Protein AF-X1G1G0-F1 (afdb_monomer_lite)

Sequence (65 aa):
EQDEYIVIGPRANDEEYLAEKRAQTEIEHGTDLECMVCHDKFDQLISGTCEVCFRKWALSTKKRD

pLDDT: mean 78.75, std 15.38, range [42.81, 92.81]

Organism: NCBI:txid412755

Radius of gyration: 14.83 Å; chains: 1; bounding box: 26×17×50 Å

Secondary structure (DSSP, 8-state):
-----------HHHHHHHHHHHHTS-EEEEEEEEPTTT--EEEEEETTB-HHHHHHHHHHHS---

Foldseek 3Di:
DDDDDDDDDCDPVLVVLLVVVQVVWDKDAQQFQAQPPPRDGDRIDTNSHDSVVSSVVSVVPPDDD

Structure (mmCIF, N/CA/C/O backbone):
data_AF-X1G1G0-F1
#
_entry.id   AF-X1G1G0-F1
#
loop_
_atom_site.group_PDB
_atom_site.id
_atom_site.type_symbol
_atom_site.label_atom_id
_atom_site.label_alt_id
_atom_site.label_comp_id
_atom_site.label_asym_id
_atom_site.label_entity_id
_atom_site.label_seq_id
_atom_site.pdbx_PDB_ins_code
_atom_site.Cartn_x
_atom_site.Cartn_y
_atom_site.Cartn_z
_atom_site.occupancy
_atom_site.B_iso_or_equiv
_atom_site.auth_seq_id
_atom_site.auth_comp_id
_atom_site.auth_asym_id
_atom_site.auth_atom_id
_atom_site.pdbx_PDB_model_num
ATOM 1 N N . GLU A 1 1 ? 14.500 -5.942 -37.457 1.00 49.25 1 GLU A N 1
ATOM 2 C CA . GLU A 1 1 ? 14.107 -7.185 -36.761 1.00 49.25 1 GLU A CA 1
ATOM 3 C C . GLU A 1 1 ? 12.711 -7.036 -36.160 1.00 49.25 1 GLU A C 1
ATOM 5 O O . GLU A 1 1 ? 12.256 -5.911 -36.001 1.00 49.25 1 GLU A O 1
ATOM 10 N N . GLN A 1 2 ? 12.005 -8.149 -35.960 1.00 43.03 2 GLN A N 1
ATOM 11 C CA . GLN A 1 2 ? 10.558 -8.209 -35.736 1.00 43.03 2 GLN A CA 1
ATOM 12 C C . GLN A 1 2 ? 10.156 -7.720 -34.334 1.00 43.03 2 GLN A C 1
ATOM 14 O O . GLN A 1 2 ? 10.679 -8.196 -33.331 1.00 43.03 2 GLN A O 1
ATOM 19 N N . ASP A 1 3 ? 9.215 -6.778 -34.317 1.00 52.50 3 ASP A N 1
ATOM 20 C CA . ASP A 1 3 ? 8.454 -6.291 -33.166 1.00 52.50 3 ASP A CA 1
ATOM 21 C C . ASP A 1 3 ? 7.594 -7.444 -32.611 1.00 52.50 3 ASP A C 1
ATOM 23 O O . ASP A 1 3 ? 6.577 -7.816 -33.198 1.00 52.50 3 ASP A O 1
ATOM 27 N N . GLU A 1 4 ? 8.056 -8.086 -31.534 1.00 49.53 4 GLU A N 1
ATOM 28 C CA . GLU A 1 4 ? 7.360 -9.202 -30.888 1.00 49.53 4 GLU A CA 1
ATOM 29 C C . GLU A 1 4 ? 6.573 -8.697 -29.673 1.00 49.53 4 GLU A C 1
ATOM 31 O O . GLU A 1 4 ? 7.111 -8.389 -28.607 1.00 49.53 4 GLU A O 1
ATOM 36 N N . TYR A 1 5 ? 5.258 -8.614 -29.859 1.00 59.12 5 TYR A N 1
ATOM 37 C CA . TYR A 1 5 ? 4.267 -8.445 -28.804 1.00 59.12 5 TYR A CA 1
ATOM 38 C C . TYR A 1 5 ? 4.390 -9.575 -27.770 1.00 59.12 5 TYR A C 1
ATOM 40 O O . TYR A 1 5 ? 4.025 -10.714 -28.059 1.00 59.12 5 TYR A O 1
ATOM 48 N N . ILE A 1 6 ? 4.804 -9.255 -26.539 1.00 53.22 6 ILE A N 1
ATOM 49 C CA . ILE A 1 6 ? 4.716 -10.180 -25.399 1.00 53.22 6 ILE A CA 1
ATOM 50 C C . ILE A 1 6 ? 3.707 -9.670 -24.369 1.00 53.22 6 ILE A C 1
ATOM 52 O O . ILE A 1 6 ? 3.800 -8.570 -23.822 1.00 53.22 6 ILE A O 1
ATOM 56 N N . VAL A 1 7 ? 2.709 -10.513 -24.145 1.00 49.62 7 VAL A N 1
ATOM 57 C CA . VAL A 1 7 ? 1.541 -10.351 -23.283 1.00 49.62 7 VAL A CA 1
ATOM 58 C C . VAL A 1 7 ? 1.923 -10.144 -21.807 1.00 49.62 7 VAL A C 1
ATOM 60 O O . VAL A 1 7 ? 2.587 -10.969 -21.194 1.00 49.62 7 VAL A O 1
ATOM 63 N N . ILE A 1 8 ? 1.464 -9.012 -21.270 1.00 55.75 8 ILE A N 1
ATOM 64 C CA . ILE A 1 8 ? 1.007 -8.692 -19.903 1.00 55.75 8 ILE A CA 1
ATOM 65 C C . ILE A 1 8 ? 1.191 -9.797 -18.833 1.00 55.75 8 ILE A C 1
ATOM 67 O O . ILE A 1 8 ? 0.326 -10.645 -18.633 1.00 55.75 8 ILE A O 1
ATOM 71 N N . GLY A 1 9 ? 2.262 -9.685 -18.049 1.00 42.81 9 GLY A N 1
ATOM 72 C CA . GLY A 1 9 ? 2.427 -10.259 -16.707 1.00 42.81 9 GLY A CA 1
ATOM 73 C C . GLY A 1 9 ? 3.284 -9.296 -15.874 1.00 42.81 9 GLY A C 1
ATOM 74 O O . GLY A 1 9 ? 4.007 -8.503 -16.489 1.00 42.81 9 GLY A O 1
ATOM 75 N N . PRO A 1 10 ? 3.205 -9.276 -14.522 1.00 45.66 10 PRO A N 1
ATOM 76 C CA . PRO A 1 10 ? 4.148 -8.480 -13.742 1.00 45.66 10 PRO A CA 1
ATOM 77 C C . PRO A 1 10 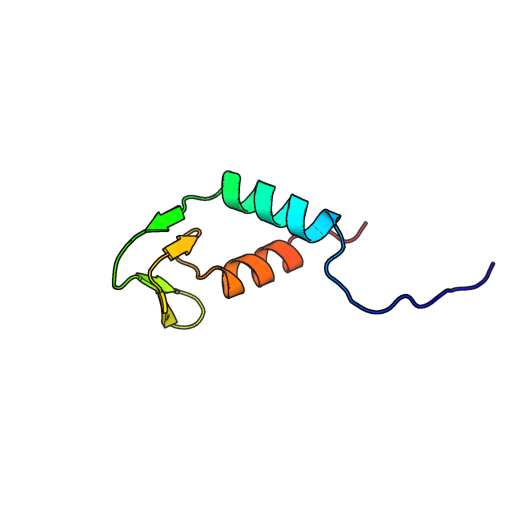? 5.550 -8.925 -14.149 1.00 45.66 10 PRO A C 1
ATOM 79 O O . PRO A 1 10 ? 5.895 -10.102 -14.044 1.00 45.66 10 PRO A O 1
ATOM 82 N N . ARG A 1 11 ? 6.342 -8.006 -14.708 1.00 55.25 11 ARG A N 1
ATOM 83 C CA . ARG A 1 11 ? 7.750 -8.290 -14.981 1.00 55.25 11 ARG A CA 1
ATOM 84 C C . ARG A 1 11 ? 8.358 -8.630 -13.619 1.00 55.25 11 ARG A C 1
ATOM 86 O O . ARG A 1 11 ? 7.980 -8.001 -12.638 1.00 55.25 11 ARG A O 1
ATOM 93 N N . ALA A 1 12 ? 9.302 -9.563 -13.515 1.00 57.00 12 ALA A N 1
ATOM 94 C CA . ALA A 1 12 ? 9.985 -9.830 -12.235 1.00 57.00 12 ALA A CA 1
ATOM 95 C C . ALA A 1 12 ? 10.514 -8.529 -11.575 1.00 57.00 12 ALA A C 1
ATOM 97 O O . ALA A 1 12 ? 10.488 -8.357 -10.361 1.00 57.00 12 ALA A O 1
ATOM 98 N N . ASN A 1 13 ? 10.855 -7.543 -12.411 1.00 66.31 13 ASN A N 1
ATOM 99 C CA . ASN A 1 13 ? 11.237 -6.188 -12.027 1.00 66.31 13 ASN A CA 1
ATOM 100 C C . ASN A 1 13 ? 10.112 -5.357 -11.366 1.00 66.31 13 ASN A C 1
ATOM 102 O O . ASN A 1 13 ? 10.394 -4.345 -10.737 1.00 66.31 13 ASN A O 1
ATOM 106 N N . ASP A 1 14 ? 8.839 -5.664 -11.589 1.00 75.00 14 ASP A N 1
ATOM 107 C CA . ASP A 1 14 ? 7.702 -4.986 -10.961 1.00 75.00 14 ASP A CA 1
ATOM 108 C C . ASP A 1 14 ? 7.533 -5.442 -9.514 1.00 75.00 14 ASP A C 1
ATOM 110 O O . ASP A 1 14 ? 7.373 -4.595 -8.645 1.00 75.00 14 ASP A O 1
ATOM 114 N N . GLU A 1 15 ? 7.612 -6.745 -9.239 1.00 78.19 15 GLU A N 1
ATOM 115 C CA . GLU A 1 15 ? 7.559 -7.268 -7.866 1.00 78.19 15 GLU A CA 1
ATOM 116 C C . GLU A 1 15 ? 8.769 -6.829 -7.043 1.00 78.19 15 GLU A C 1
ATOM 118 O O . GLU A 1 15 ? 8.592 -6.374 -5.916 1.00 78.19 15 GLU A O 1
ATOM 123 N N . GLU A 1 16 ? 9.970 -6.864 -7.624 1.00 80.94 16 GLU A N 1
ATOM 124 C CA . GLU A 1 16 ? 11.183 -6.369 -6.965 1.00 80.94 16 GLU A CA 1
ATOM 125 C C . GLU A 1 16 ? 11.085 -4.863 -6.670 1.00 80.94 16 GLU A C 1
ATOM 127 O O . GLU A 1 16 ? 11.260 -4.438 -5.531 1.00 80.94 16 GLU A O 1
ATOM 132 N N . TYR A 1 17 ? 10.653 -4.061 -7.650 1.00 82.44 17 TYR A N 1
ATOM 133 C CA . TYR A 1 17 ? 10.425 -2.624 -7.465 1.00 82.44 17 TYR A CA 1
ATOM 134 C C . TYR A 1 17 ? 9.349 -2.326 -6.409 1.00 82.44 17 TYR A C 1
ATOM 136 O O . TYR A 1 17 ? 9.481 -1.395 -5.612 1.00 82.44 17 TYR A O 1
ATOM 144 N N . LEU A 1 18 ? 8.270 -3.112 -6.382 1.00 84.12 18 LEU A N 1
ATOM 145 C CA . LEU A 1 18 ? 7.215 -2.991 -5.377 1.00 84.12 18 LEU A CA 1
ATOM 146 C C . LEU A 1 18 ? 7.721 -3.363 -3.983 1.00 84.12 18 LEU A C 1
ATOM 148 O O . LEU A 1 18 ? 7.364 -2.681 -3.025 1.00 84.12 18 LEU A O 1
ATOM 152 N N . ALA A 1 19 ? 8.556 -4.398 -3.863 1.00 85.06 19 ALA A N 1
ATOM 153 C CA . ALA A 1 19 ? 9.179 -4.796 -2.607 1.00 85.06 19 ALA A CA 1
ATOM 154 C C . ALA A 1 19 ? 10.134 -3.711 -2.090 1.00 85.06 19 ALA A C 1
ATOM 156 O O . ALA A 1 19 ? 10.055 -3.339 -0.920 1.00 85.06 19 ALA A O 1
ATOM 157 N N . GLU A 1 20 ? 10.960 -3.126 -2.962 1.00 85.88 20 GLU A N 1
ATOM 158 C CA . GLU A 1 20 ? 11.829 -1.999 -2.611 1.00 85.88 20 GLU A CA 1
ATOM 159 C C . GLU A 1 20 ? 11.030 -0.773 -2.164 1.00 85.88 20 GLU A C 1
ATOM 161 O O . GLU A 1 20 ? 11.379 -0.122 -1.176 1.00 85.88 20 GLU A O 1
ATOM 166 N N . LYS A 1 21 ? 9.945 -0.439 -2.875 1.00 85.50 21 LYS A N 1
ATOM 167 C CA . LYS A 1 21 ? 9.077 0.682 -2.496 1.00 85.50 21 LYS A CA 1
ATOM 168 C C . LYS A 1 21 ? 8.348 0.414 -1.192 1.00 85.50 21 LYS A C 1
ATOM 170 O O . LYS A 1 21 ? 8.263 1.316 -0.364 1.00 85.50 21 LYS A O 1
ATOM 175 N N . ARG A 1 22 ? 7.874 -0.813 -0.979 1.00 85.88 22 ARG A N 1
ATOM 176 C CA . ARG A 1 22 ? 7.262 -1.228 0.283 1.00 85.88 22 ARG A CA 1
ATOM 177 C C . ARG A 1 22 ? 8.261 -1.111 1.434 1.00 85.88 22 ARG A C 1
ATOM 179 O O . ARG A 1 22 ? 7.896 -0.580 2.468 1.00 85.88 22 ARG A O 1
ATOM 186 N N . ALA A 1 23 ? 9.510 -1.535 1.248 1.00 85.31 23 ALA A N 1
ATOM 187 C CA . ALA A 1 23 ? 10.554 -1.427 2.270 1.00 85.31 23 ALA A CA 1
ATOM 188 C C . ALA A 1 23 ? 10.921 0.029 2.618 1.00 85.31 23 ALA A C 1
ATOM 190 O O . ALA A 1 23 ? 11.362 0.306 3.728 1.00 85.31 23 ALA A O 1
ATOM 191 N N . GLN A 1 24 ? 10.733 0.960 1.679 1.00 86.00 24 GLN A N 1
ATOM 192 C CA . GLN A 1 24 ? 10.940 2.399 1.887 1.00 86.00 24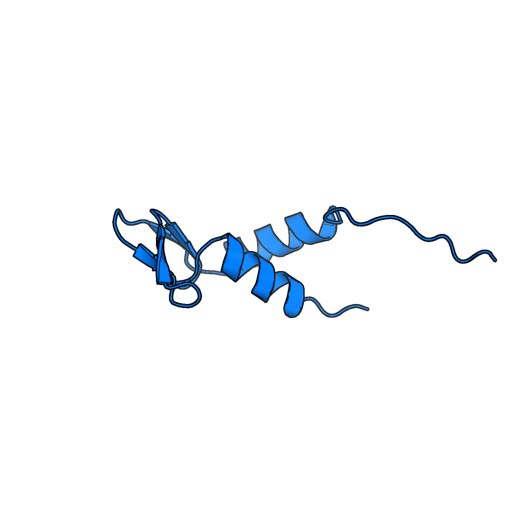 GLN A CA 1
ATOM 193 C C . GLN A 1 24 ? 9.732 3.113 2.504 1.00 86.00 24 GLN A C 1
ATOM 195 O O . GLN A 1 24 ? 9.820 4.302 2.805 1.00 86.00 24 GLN A O 1
ATOM 200 N N . THR A 1 25 ? 8.601 2.425 2.644 1.00 85.69 25 THR A N 1
ATOM 201 C CA . THR A 1 25 ? 7.339 3.023 3.070 1.00 85.69 25 THR A CA 1
ATOM 202 C C . THR A 1 25 ? 6.922 2.448 4.415 1.00 85.69 25 THR A C 1
ATOM 204 O O . THR A 1 25 ? 7.102 1.261 4.674 1.00 85.69 25 THR A O 1
ATOM 207 N N . GLU A 1 26 ? 6.352 3.280 5.282 1.00 86.31 26 GLU A N 1
ATOM 208 C CA . GLU A 1 26 ? 5.827 2.806 6.559 1.00 86.31 26 GLU A CA 1
ATOM 209 C C . GLU A 1 26 ? 4.606 1.906 6.330 1.00 86.31 26 GLU A C 1
ATOM 211 O O . GLU A 1 26 ? 3.671 2.269 5.606 1.00 86.31 26 GLU A O 1
ATOM 216 N N . ILE A 1 27 ? 4.658 0.708 6.917 1.00 88.88 27 ILE A N 1
ATOM 217 C CA . ILE A 1 27 ? 3.552 -0.243 6.917 1.00 88.88 27 ILE A CA 1
ATOM 218 C C . ILE A 1 27 ? 2.873 -0.164 8.278 1.00 88.88 27 ILE A C 1
ATOM 220 O O . ILE A 1 27 ? 3.439 -0.557 9.301 1.00 88.88 27 ILE A O 1
ATOM 224 N N . GLU A 1 28 ? 1.644 0.320 8.265 1.00 88.50 28 GLU A N 1
ATOM 225 C CA . GLU A 1 28 ? 0.774 0.402 9.424 1.00 88.50 28 GLU A CA 1
ATOM 226 C C . GLU A 1 28 ? -0.062 -0.877 9.509 1.00 88.50 28 GLU A C 1
ATOM 228 O O . GLU A 1 28 ? -0.642 -1.326 8.519 1.00 88.50 28 GLU A O 1
ATOM 233 N N . HIS A 1 29 ? -0.127 -1.469 10.702 1.00 89.12 29 HIS A N 1
ATOM 234 C CA . HIS A 1 29 ? -0.955 -2.639 10.994 1.00 89.12 29 HIS A CA 1
ATOM 235 C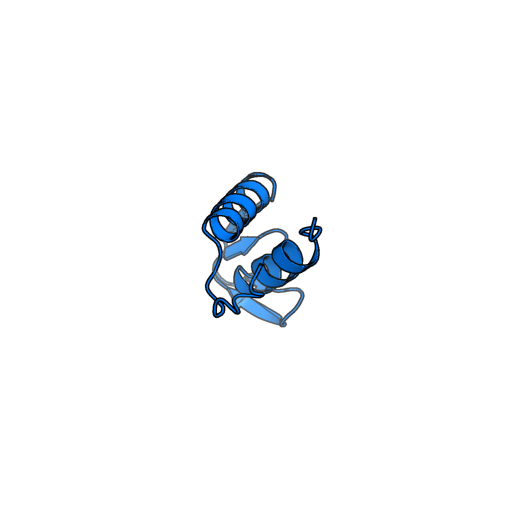 C . HIS A 1 29 ? -2.021 -2.246 12.018 1.00 89.12 29 HIS A C 1
ATOM 237 O O . HIS A 1 29 ? -1.690 -1.678 13.059 1.00 89.12 29 HIS A O 1
ATOM 243 N N . GLY A 1 30 ? -3.287 -2.558 11.755 1.00 85.88 30 GLY A N 1
ATOM 244 C CA . GLY A 1 30 ? -4.389 -2.203 12.645 1.00 85.88 30 GLY A CA 1
ATOM 245 C C . GLY A 1 30 ? -5.724 -2.752 12.158 1.00 85.88 30 GLY A C 1
ATOM 246 O O . GLY A 1 30 ? -5.958 -2.840 10.966 1.00 85.88 30 GLY A O 1
ATOM 247 N N . THR A 1 31 ? -6.618 -3.101 13.080 1.00 77.50 31 THR A N 1
ATOM 248 C CA . THR A 1 31 ? -7.873 -3.834 12.808 1.00 77.50 31 THR A CA 1
ATOM 249 C C . THR A 1 31 ? -9.014 -3.014 12.179 1.00 77.50 31 THR A C 1
ATOM 251 O O . THR A 1 31 ? -10.134 -3.507 12.111 1.00 77.50 31 THR A O 1
ATOM 254 N N . ASP A 1 32 ? -8.778 -1.766 11.758 1.00 85.00 32 ASP A N 1
ATOM 255 C CA . ASP A 1 32 ? -9.794 -0.918 11.100 1.00 85.00 32 ASP A CA 1
ATOM 256 C C . ASP A 1 32 ? -9.144 0.230 10.305 1.00 85.00 32 ASP A C 1
ATOM 258 O O . ASP A 1 32 ? -9.555 1.385 10.398 1.00 85.00 32 ASP A O 1
ATOM 262 N N . LEU A 1 33 ? -8.058 -0.048 9.580 1.00 87.56 33 LEU A N 1
ATOM 263 C CA . LEU A 1 33 ? -7.368 0.998 8.834 1.00 87.56 33 LEU A CA 1
ATOM 264 C C . LEU A 1 33 ? -8.094 1.274 7.508 1.00 87.56 33 LEU A C 1
ATOM 266 O O . LEU A 1 33 ? -8.240 0.387 6.669 1.00 87.56 33 LEU A O 1
ATOM 270 N N . GLU A 1 34 ? -8.540 2.513 7.298 1.00 92.31 34 GLU A N 1
ATOM 271 C CA . GLU A 1 34 ? -9.215 2.932 6.064 1.00 92.31 34 GLU A CA 1
ATOM 272 C C . GLU A 1 34 ? -8.204 3.448 5.033 1.00 92.31 34 GLU A C 1
ATOM 274 O O . GLU A 1 34 ? -7.438 4.378 5.288 1.00 92.31 34 GLU A O 1
ATOM 279 N N . CYS A 1 35 ? -8.208 2.862 3.836 1.00 91.81 35 CYS A N 1
ATOM 280 C CA . CYS A 1 35 ? -7.383 3.347 2.743 1.00 91.81 35 CYS A CA 1
ATOM 281 C C . CYS A 1 35 ? -7.864 4.725 2.276 1.00 91.81 35 CYS A C 1
ATOM 283 O O . CYS A 1 35 ? -8.967 4.855 1.761 1.00 91.81 35 CYS A O 1
ATOM 285 N N . MET A 1 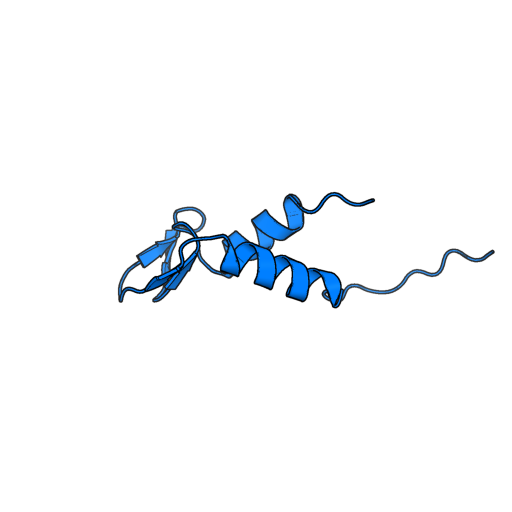36 ? -6.981 5.723 2.280 1.00 90.81 36 MET A N 1
ATOM 286 C CA . MET A 1 36 ? -7.312 7.098 1.866 1.00 90.81 36 MET A CA 1
ATOM 287 C C . MET A 1 36 ? -7.654 7.268 0.368 1.00 90.81 36 MET A C 1
ATOM 289 O O . MET A 1 36 ? -7.959 8.372 -0.072 1.00 90.81 36 MET A O 1
ATOM 293 N N . VAL A 1 37 ? -7.532 6.209 -0.445 1.00 90.44 37 VAL A N 1
ATOM 294 C CA . VAL A 1 37 ? -7.741 6.249 -1.906 1.00 90.44 37 VAL A CA 1
ATOM 295 C C . VAL A 1 37 ? -9.054 5.584 -2.298 1.00 90.44 37 VAL A C 1
ATOM 297 O O . VAL A 1 37 ? -9.820 6.152 -3.071 1.00 90.44 37 VAL A O 1
ATOM 300 N N . CYS A 1 38 ? -9.300 4.366 -1.810 1.00 92.81 38 CYS A N 1
ATOM 301 C CA . CYS A 1 38 ? -10.525 3.625 -2.112 1.00 92.81 38 CYS A CA 1
ATOM 302 C C . CYS A 1 38 ? -11.550 3.654 -0.975 1.00 92.81 38 CYS A C 1
ATOM 304 O O . CYS A 1 38 ? -12.684 3.255 -1.204 1.00 92.81 38 CYS A O 1
ATOM 306 N N . HIS A 1 39 ? -11.176 4.150 0.209 1.00 91.62 39 HIS A N 1
ATOM 307 C CA . HIS A 1 39 ? -12.007 4.183 1.417 1.00 91.62 39 HIS A CA 1
ATOM 308 C C . HIS A 1 39 ? -12.485 2.799 1.895 1.00 91.62 39 HIS A C 1
ATOM 310 O O . HIS A 1 39 ? -13.426 2.691 2.676 1.00 91.62 39 HIS A O 1
ATOM 316 N N . ASP A 1 40 ? -11.817 1.729 1.456 1.00 91.94 40 ASP A N 1
ATOM 317 C CA . ASP A 1 40 ? -12.012 0.387 2.004 1.00 91.94 40 ASP A CA 1
ATOM 318 C C . ASP A 1 40 ? -11.184 0.188 3.274 1.00 91.94 40 ASP A C 1
ATOM 320 O O . ASP A 1 40 ? -10.132 0.808 3.465 1.00 91.94 40 ASP A O 1
ATOM 324 N N . LYS A 1 41 ? -11.654 -0.728 4.119 1.00 90.12 41 LYS A N 1
ATOM 325 C CA . LYS A 1 41 ? -11.014 -1.099 5.380 1.00 90.12 41 LYS A CA 1
ATOM 326 C C . LYS A 1 41 ? -10.082 -2.287 5.185 1.00 90.12 41 LYS A C 1
ATOM 328 O O . LYS A 1 41 ? -10.463 -3.283 4.573 1.00 90.12 41 LYS A O 1
ATOM 333 N N . PHE A 1 42 ? -8.884 -2.191 5.743 1.00 89.81 42 PHE A N 1
ATOM 334 C CA . PHE A 1 42 ? -7.857 -3.221 5.683 1.00 89.81 42 PHE A CA 1
ATOM 335 C C . PHE A 1 42 ? -7.171 -3.371 7.036 1.00 89.81 42 PHE A C 1
ATOM 337 O O . PHE A 1 42 ? -7.090 -2.428 7.819 1.00 89.81 42 PHE A O 1
ATOM 344 N N . ASP A 1 43 ? -6.611 -4.553 7.27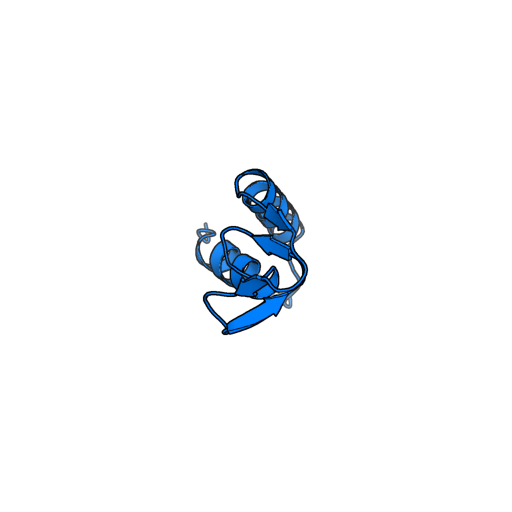3 1.00 90.25 43 ASP A N 1
ATOM 345 C CA . ASP A 1 43 ? -5.793 -4.822 8.459 1.00 90.25 43 ASP A CA 1
ATOM 346 C C . ASP A 1 43 ? -4.373 -4.233 8.353 1.00 90.25 43 ASP A C 1
ATOM 348 O O . ASP A 1 43 ? -3.620 -4.172 9.329 1.00 90.25 43 ASP A O 1
ATOM 352 N N . GLN A 1 44 ? -3.989 -3.825 7.141 1.00 90.31 44 GLN A N 1
ATOM 353 C CA . GLN A 1 44 ? -2.674 -3.294 6.815 1.00 90.31 44 GLN A CA 1
ATOM 354 C C . GLN A 1 44 ? -2.790 -2.181 5.772 1.00 90.31 44 GLN A C 1
ATOM 356 O O . GLN A 1 44 ? -3.389 -2.372 4.709 1.00 90.31 44 GLN A O 1
ATOM 361 N N . LEU A 1 45 ? -2.149 -1.046 6.046 1.00 91.25 45 LEU A N 1
ATOM 362 C CA . LEU A 1 45 ? -1.955 0.034 5.084 1.00 91.25 45 LEU A CA 1
ATOM 363 C C . LEU A 1 45 ? -0.467 0.311 4.883 1.00 91.25 45 LEU A C 1
ATOM 365 O O . LEU A 1 45 ? 0.351 0.193 5.785 1.00 91.25 45 LEU A O 1
ATOM 369 N N . ILE A 1 46 ? -0.123 0.695 3.665 1.00 90.31 46 ILE A N 1
ATOM 370 C CA . ILE A 1 46 ? 1.197 1.126 3.231 1.00 90.31 46 ILE A CA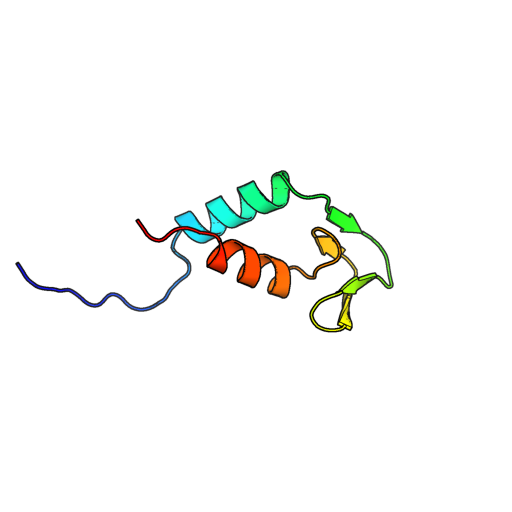 1
ATOM 371 C C . ILE A 1 46 ? 1.077 2.630 2.965 1.00 90.31 46 ILE A C 1
ATOM 373 O O . ILE A 1 46 ? 0.417 3.036 2.003 1.00 90.31 46 ILE A O 1
ATOM 377 N N . SER A 1 47 ? 1.659 3.468 3.829 1.00 87.38 47 SER A N 1
ATOM 378 C CA . SER A 1 47 ? 1.496 4.937 3.779 1.00 87.38 47 SER A CA 1
ATOM 379 C C . SER A 1 47 ? 0.025 5.392 3.760 1.00 87.38 47 SER A C 1
ATOM 381 O O . SER A 1 47 ? -0.384 6.183 2.908 1.00 87.38 47 SER A O 1
ATOM 383 N N . GLY A 1 48 ? -0.822 4.826 4.625 1.00 87.56 48 GLY A N 1
ATOM 384 C CA . GLY A 1 48 ? -2.264 5.114 4.609 1.00 87.56 48 GLY A CA 1
ATOM 385 C C . GLY A 1 48 ? -3.016 4.638 3.349 1.00 87.56 48 GLY A C 1
ATOM 386 O O . GLY A 1 48 ? -4.161 5.029 3.112 1.00 87.56 48 GLY A O 1
ATOM 387 N N . THR A 1 49 ? -2.412 3.792 2.508 1.00 90.25 49 THR A N 1
ATOM 388 C CA . THR A 1 49 ? -3.066 3.211 1.323 1.00 90.25 49 THR A CA 1
ATOM 389 C C . THR A 1 49 ? -3.039 1.691 1.340 1.00 90.25 49 THR A C 1
ATOM 391 O O . THR A 1 49 ? -2.102 1.088 1.842 1.00 90.25 49 THR A O 1
ATOM 394 N N . CYS A 1 50 ? -4.061 1.032 0.802 1.00 91.81 50 CYS A N 1
ATOM 395 C CA . CYS A 1 50 ? -4.063 -0.426 0.736 1.00 91.81 50 CYS A CA 1
ATOM 396 C C . CYS A 1 50 ? -3.012 -0.935 -0.258 1.00 91.81 50 CYS A C 1
ATOM 398 O O . CYS A 1 50 ? -2.594 -0.210 -1.165 1.00 91.81 50 CYS A O 1
ATOM 400 N N . GLU A 1 51 ? -2.631 -2.209 -0.141 1.00 88.81 51 GLU A N 1
ATOM 401 C CA . GLU A 1 51 ? -1.642 -2.843 -1.023 1.00 88.81 51 GLU A CA 1
ATOM 402 C C . GLU A 1 51 ? -1.963 -2.647 -2.515 1.00 88.81 51 GLU A C 1
ATOM 404 O O . GLU A 1 51 ? -1.074 -2.396 -3.332 1.00 88.81 51 GLU A O 1
ATOM 409 N N . VAL A 1 52 ? -3.248 -2.695 -2.871 1.00 89.69 52 VAL A N 1
ATOM 410 C CA . VAL A 1 52 ? -3.718 -2.543 -4.251 1.00 89.69 52 VAL A CA 1
ATOM 411 C C . VAL A 1 52 ? -3.498 -1.118 -4.765 1.00 89.69 52 VAL A C 1
ATOM 413 O O . VAL A 1 52 ? -2.964 -0.927 -5.862 1.00 89.69 52 VAL A O 1
ATOM 416 N N . CYS A 1 53 ? -3.897 -0.110 -3.987 1.00 91.19 53 CYS A N 1
ATOM 417 C CA . CYS A 1 53 ? -3.732 1.297 -4.348 1.00 91.19 53 CYS A CA 1
ATOM 418 C C . CYS A 1 53 ? -2.255 1.694 -4.369 1.00 91.19 53 CYS A C 1
ATOM 420 O O . CYS A 1 53 ? -1.812 2.328 -5.330 1.00 91.19 53 CYS A O 1
ATOM 422 N N . PHE A 1 54 ? -1.486 1.237 -3.379 1.00 89.88 54 PHE A N 1
ATOM 423 C CA . PHE A 1 54 ? -0.042 1.418 -3.331 1.00 89.88 54 PHE A CA 1
ATOM 424 C C . PHE A 1 54 ? 0.632 0.835 -4.573 1.00 89.88 54 PHE A C 1
ATOM 426 O O . PHE A 1 54 ? 1.406 1.520 -5.238 1.00 89.88 54 PHE A O 1
ATOM 433 N N . ARG A 1 55 ? 0.291 -0.407 -4.946 1.00 88.81 55 ARG A N 1
ATOM 434 C CA . ARG A 1 55 ? 0.837 -1.062 -6.138 1.00 88.81 55 ARG A CA 1
ATOM 435 C C . ARG A 1 55 ? 0.543 -0.272 -7.405 1.00 88.81 55 ARG A C 1
ATOM 437 O O . ARG A 1 55 ? 1.442 -0.082 -8.219 1.00 88.81 55 ARG A O 1
ATOM 444 N N . LYS A 1 56 ? -0.694 0.199 -7.584 1.00 88.69 56 LYS A N 1
ATOM 445 C CA . LYS A 1 56 ? -1.065 1.019 -8.748 1.00 88.69 56 LYS A CA 1
ATOM 446 C C . LYS A 1 56 ? -0.254 2.310 -8.810 1.00 88.69 56 LYS A C 1
ATOM 448 O O . LYS A 1 56 ? 0.296 2.621 -9.862 1.00 88.69 56 LYS A O 1
ATOM 453 N N . TRP A 1 57 ? -0.144 3.024 -7.692 1.00 87.81 57 TRP A N 1
ATOM 454 C CA . TRP A 1 57 ? 0.659 4.241 -7.610 1.00 87.81 57 TRP A CA 1
ATOM 455 C C . TRP A 1 57 ? 2.140 3.968 -7.906 1.00 87.81 57 TRP A C 1
ATOM 457 O O . TRP A 1 57 ? 2.725 4.617 -8.772 1.00 87.81 57 TRP A O 1
ATOM 467 N N . ALA A 1 58 ? 2.732 2.964 -7.259 1.00 86.38 58 ALA A N 1
ATOM 468 C CA . ALA A 1 58 ? 4.130 2.600 -7.450 1.00 86.38 58 ALA A CA 1
ATOM 469 C C . ALA A 1 58 ? 4.409 2.256 -8.922 1.00 86.38 58 ALA A C 1
ATOM 471 O O . ALA A 1 58 ? 5.322 2.817 -9.524 1.00 86.38 58 ALA A O 1
ATOM 472 N N . LEU A 1 59 ? 3.564 1.434 -9.549 1.00 84.25 59 LEU A N 1
ATOM 473 C CA . LEU A 1 59 ? 3.699 1.098 -10.969 1.00 84.25 59 LEU A CA 1
ATOM 474 C C . LEU A 1 59 ? 3.508 2.310 -11.894 1.00 84.25 59 LEU A C 1
ATOM 476 O O . LEU A 1 59 ? 4.163 2.378 -12.929 1.00 84.25 59 LEU A O 1
ATOM 480 N N . SER A 1 60 ? 2.668 3.283 -11.528 1.00 82.75 60 SER A N 1
ATOM 481 C CA . SER A 1 60 ? 2.537 4.544 -12.272 1.00 82.75 60 SER A CA 1
ATOM 482 C C . SER A 1 60 ? 3.751 5.467 -12.135 1.00 82.75 60 SER A C 1
ATOM 484 O O . SER A 1 60 ? 4.025 6.235 -13.053 1.00 82.75 60 SER A O 1
ATOM 486 N N . THR A 1 61 ? 4.483 5.415 -11.017 1.00 81.00 61 THR A N 1
ATOM 487 C CA . THR A 1 61 ? 5.701 6.228 -10.807 1.00 81.00 61 THR A CA 1
ATOM 488 C C . THR A 1 61 ? 6.963 5.598 -11.392 1.00 81.00 61 THR A C 1
ATOM 490 O O . THR A 1 61 ? 7.972 6.287 -11.570 1.00 81.00 61 THR A O 1
ATOM 493 N N . LYS A 1 62 ? 6.916 4.308 -11.736 1.00 77.19 62 LYS A N 1
ATOM 494 C CA . LYS A 1 62 ? 7.985 3.623 -12.459 1.00 77.19 62 LYS A CA 1
ATOM 495 C C . LYS A 1 62 ? 8.124 4.244 -13.852 1.00 77.19 62 LYS A C 1
ATOM 497 O O . LYS A 1 62 ? 7.293 4.019 -14.731 1.00 77.19 62 LYS A O 1
ATOM 502 N N . LYS A 1 63 ? 9.175 5.046 -14.055 1.00 66.19 63 LYS A N 1
ATOM 503 C CA . LYS A 1 63 ? 9.528 5.554 -15.386 1.00 66.19 63 LYS A CA 1
ATOM 504 C C . LYS A 1 63 ? 9.729 4.360 -16.318 1.00 66.19 63 LYS A C 1
ATOM 506 O O . LYS A 1 63 ? 10.504 3.459 -16.005 1.00 66.19 63 LYS A O 1
ATOM 511 N N . ARG A 1 64 ? 9.001 4.353 -17.436 1.00 57.88 64 ARG A N 1
ATOM 512 C CA . ARG A 1 64 ? 9.352 3.519 -18.585 1.00 57.88 64 ARG A CA 1
ATOM 513 C C . ARG A 1 64 ? 10.598 4.153 -19.192 1.00 57.88 64 ARG A C 1
ATOM 515 O O . ARG A 1 64 ? 10.499 5.278 -19.679 1.00 57.88 64 ARG A O 1
ATOM 522 N N . ASP A 1 65 ? 11.731 3.485 -19.035 1.00 49.59 65 ASP A N 1
ATOM 523 C CA . ASP A 1 65 ? 12.886 3.694 -19.909 1.00 49.59 65 ASP A CA 1
ATOM 524 C C . ASP A 1 65 ? 12.600 2.997 -21.247 1.00 49.59 65 ASP A C 1
ATOM 526 O O . ASP A 1 65 ? 12.078 1.851 -21.200 1.00 49.59 65 ASP A O 1
#